Protein AF-A0A4Q4C257-F1 (afdb_monomer_lite)

Structure (mmCIF, N/CA/C/O backbone):
data_AF-A0A4Q4C257-F1
#
_entry.id   AF-A0A4Q4C257-F1
#
loop_
_atom_site.group_PDB
_atom_site.id
_atom_site.type_symbol
_atom_site.label_atom_id
_atom_site.label_alt_id
_atom_site.label_comp_id
_atom_site.label_asym_id
_atom_site.label_entity_id
_atom_site.label_seq_id
_atom_site.pdbx_PDB_ins_code
_atom_site.Cartn_x
_atom_site.Cartn_y
_atom_site.Cartn_z
_atom_site.occupancy
_atom_site.B_iso_or_equiv
_atom_site.auth_seq_id
_atom_site.auth_comp_id
_atom_site.auth_asym_id
_atom_site.auth_atom_id
_atom_site.pdbx_PDB_model_num
ATOM 1 N N . MET A 1 1 ? 2.352 16.697 -51.158 1.00 43.94 1 MET A N 1
ATOM 2 C CA . MET A 1 1 ? 3.055 15.411 -50.962 1.00 43.94 1 MET A CA 1
ATOM 3 C C . MET A 1 1 ? 2.318 14.664 -49.867 1.00 43.94 1 MET A C 1
ATOM 5 O O . MET A 1 1 ? 2.078 15.246 -48.819 1.00 43.94 1 MET A O 1
ATOM 9 N N . SER A 1 2 ? 1.829 13.472 -50.208 1.00 45.50 2 SER A N 1
ATOM 10 C CA . SER A 1 2 ? 0.884 12.655 -49.438 1.00 45.50 2 SER A CA 1
ATOM 11 C C . SER A 1 2 ? 1.437 12.247 -48.073 1.00 45.50 2 SER A C 1
ATOM 13 O O . SER A 1 2 ? 2.641 12.034 -47.935 1.00 45.50 2 SER A O 1
ATOM 15 N N . GLY A 1 3 ? 0.542 12.135 -47.090 1.00 51.62 3 GLY A N 1
ATOM 16 C CA . GLY A 1 3 ? 0.846 11.723 -45.728 1.00 51.62 3 GLY A CA 1
ATOM 17 C C . GLY A 1 3 ? 1.475 10.336 -45.687 1.00 51.62 3 GLY A C 1
ATOM 18 O O . GLY A 1 3 ? 0.839 9.345 -46.040 1.00 51.62 3 GLY A O 1
ATOM 19 N N . SER A 1 4 ? 2.724 10.281 -45.229 1.00 50.00 4 SER A N 1
ATOM 20 C CA . SER A 1 4 ? 3.247 9.053 -44.645 1.00 50.00 4 SER A CA 1
ATOM 21 C C . SER A 1 4 ? 2.616 8.934 -43.266 1.00 50.00 4 SER A C 1
ATOM 23 O O . SER A 1 4 ? 2.981 9.625 -42.318 1.00 50.00 4 SER A O 1
ATOM 25 N N . ASP A 1 5 ? 1.570 8.122 -43.234 1.00 50.69 5 ASP A N 1
ATOM 26 C CA . ASP A 1 5 ? 0.993 7.488 -42.065 1.00 50.69 5 ASP A CA 1
ATOM 27 C C . ASP A 1 5 ? 2.127 6.902 -41.209 1.00 50.69 5 ASP A C 1
ATOM 29 O O . ASP A 1 5 ? 2.576 5.771 -41.406 1.00 50.69 5 ASP A O 1
ATOM 33 N N . GLN A 1 6 ? 2.677 7.716 -40.303 1.00 58.47 6 GLN A N 1
ATOM 34 C CA . GLN A 1 6 ? 3.553 7.240 -39.246 1.00 58.47 6 GLN A CA 1
ATOM 35 C C . GLN A 1 6 ? 2.662 6.523 -38.242 1.00 58.47 6 GLN A C 1
ATOM 37 O O . GLN A 1 6 ? 2.352 7.033 -37.165 1.00 58.47 6 GLN A O 1
ATOM 42 N N . LEU A 1 7 ? 2.266 5.304 -38.602 1.00 57.03 7 LEU A N 1
ATOM 43 C CA . LEU A 1 7 ? 2.032 4.250 -37.637 1.00 57.03 7 LEU A CA 1
ATOM 44 C C . LEU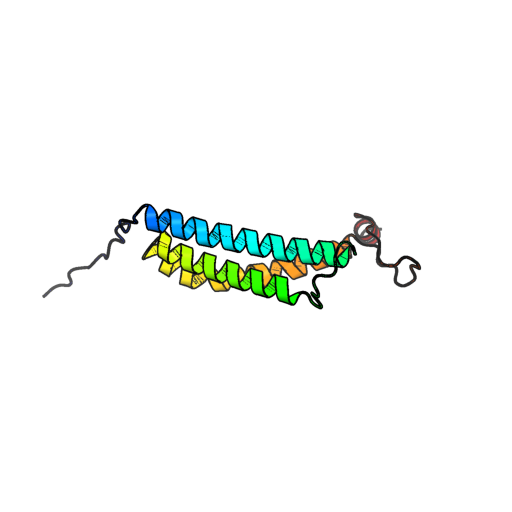 A 1 7 ? 3.307 4.172 -36.792 1.00 57.03 7 LEU A C 1
ATOM 46 O O . LEU A 1 7 ? 4.253 3.459 -37.120 1.00 57.03 7 LEU A O 1
ATOM 50 N N . HIS A 1 8 ? 3.350 4.952 -35.710 1.00 56.00 8 HIS A N 1
ATOM 51 C CA . HIS A 1 8 ? 4.262 4.740 -34.601 1.00 56.00 8 HIS A CA 1
ATOM 52 C C . HIS A 1 8 ? 3.838 3.409 -33.980 1.00 56.00 8 HIS A C 1
ATOM 54 O O . HIS A 1 8 ? 3.120 3.350 -32.976 1.00 56.00 8 HIS A O 1
ATOM 60 N N . VAL A 1 9 ? 4.219 2.319 -34.647 1.00 60.38 9 VAL A N 1
ATOM 61 C CA . VAL A 1 9 ? 4.157 0.977 -34.099 1.00 60.38 9 VAL A CA 1
ATOM 62 C C . VAL A 1 9 ? 4.966 1.078 -32.824 1.00 60.38 9 VAL A C 1
ATOM 64 O O . VAL A 1 9 ? 6.150 1.398 -32.865 1.00 60.38 9 VAL A O 1
ATOM 67 N N . VAL A 1 10 ? 4.294 0.925 -31.684 1.00 58.97 10 VAL A N 1
ATOM 68 C CA . VAL A 1 10 ? 4.948 0.874 -30.380 1.00 58.97 10 VAL A CA 1
ATOM 69 C C . VAL A 1 10 ? 5.807 -0.381 -30.409 1.00 58.97 10 VAL A C 1
ATOM 71 O O . VAL A 1 10 ? 5.350 -1.469 -30.068 1.00 58.97 10 VAL A O 1
ATOM 74 N N . THR A 1 11 ? 7.027 -0.254 -30.920 1.00 57.78 11 THR A N 1
ATOM 75 C CA . THR A 1 11 ? 8.060 -1.262 -30.769 1.00 57.78 11 THR A CA 1
ATOM 76 C C . THR A 1 11 ? 8.222 -1.485 -29.278 1.00 57.78 11 THR A C 1
ATOM 78 O O . THR A 1 11 ? 8.265 -0.528 -28.504 1.00 57.78 11 THR A O 1
ATOM 81 N N . ASN A 1 12 ? 8.244 -2.750 -28.862 1.00 60.41 12 ASN A N 1
ATOM 82 C CA . ASN A 1 12 ? 8.616 -3.073 -27.495 1.00 60.41 12 ASN A CA 1
ATOM 83 C C . ASN A 1 12 ? 10.002 -2.480 -27.260 1.00 60.41 12 ASN A C 1
ATOM 85 O O . ASN A 1 12 ? 10.952 -2.890 -27.925 1.00 60.41 12 ASN A O 1
ATOM 89 N N . ASP A 1 13 ? 10.093 -1.501 -26.360 1.00 67.12 13 ASP A N 1
ATOM 90 C CA . ASP A 1 13 ? 11.378 -0.945 -25.960 1.00 67.12 13 ASP A CA 1
ATOM 91 C C . ASP A 1 13 ? 12.305 -2.101 -25.555 1.00 67.12 13 ASP A C 1
ATOM 93 O O . ASP A 1 13 ? 11.895 -3.035 -24.853 1.00 67.12 13 ASP A O 1
ATOM 97 N N . GLU A 1 14 ? 13.565 -2.054 -25.980 1.00 75.56 14 GLU A N 1
ATOM 98 C CA . GLU A 1 14 ? 14.575 -2.983 -25.482 1.00 75.56 14 GLU A CA 1
ATOM 99 C C . GLU A 1 14 ? 14.922 -2.602 -24.039 1.00 75.56 14 GLU A C 1
ATOM 101 O O . GLU A 1 14 ? 15.741 -1.728 -23.747 1.00 75.56 14 GLU A O 1
ATOM 106 N N . ILE A 1 15 ? 14.223 -3.229 -23.096 1.00 83.25 15 ILE A N 1
ATOM 107 C CA . ILE A 1 15 ? 14.392 -2.966 -21.669 1.00 83.25 15 ILE A CA 1
ATOM 108 C C . ILE A 1 15 ? 15.467 -3.892 -21.121 1.00 83.25 15 ILE A C 1
ATOM 110 O O . ILE A 1 15 ? 15.246 -5.098 -21.007 1.00 83.25 15 ILE A O 1
ATOM 114 N N . SER A 1 16 ? 16.595 -3.305 -20.719 1.00 88.94 16 SER A N 1
ATOM 115 C CA . SER A 1 16 ? 17.697 -4.042 -20.103 1.00 88.94 16 SER A CA 1
ATOM 116 C C . SER A 1 16 ? 17.283 -4.745 -18.807 1.00 88.94 16 SER A C 1
ATOM 118 O O . SER A 1 16 ? 16.452 -4.252 -18.033 1.00 88.94 16 SER A O 1
ATOM 120 N N . ASP A 1 17 ? 17.923 -5.878 -18.520 1.00 90.06 17 ASP A N 1
ATOM 121 C CA . ASP A 1 17 ? 17.650 -6.661 -17.310 1.00 90.06 17 ASP A CA 1
ATOM 122 C C . ASP A 1 17 ? 17.892 -5.863 -16.023 1.00 90.06 17 ASP A C 1
ATOM 124 O O . ASP A 1 17 ? 17.137 -5.990 -15.058 1.00 90.06 17 ASP A O 1
ATOM 128 N N . GLY A 1 18 ? 18.870 -4.949 -16.032 1.00 91.56 18 GLY A N 1
ATOM 129 C CA . GLY A 1 18 ? 19.123 -4.033 -14.919 1.00 91.56 18 GLY A CA 1
ATOM 130 C C . GLY A 1 18 ? 17.928 -3.124 -14.606 1.00 91.56 18 GLY A C 1
ATOM 131 O O . GLY A 1 18 ? 17.572 -2.956 -13.440 1.00 91.56 18 GLY A O 1
ATOM 132 N N . ARG A 1 19 ? 17.239 -2.594 -15.629 1.00 91.25 19 ARG A N 1
ATOM 133 C CA . ARG A 1 19 ? 16.020 -1.785 -15.431 1.00 91.25 19 ARG A CA 1
ATOM 134 C C . ARG A 1 19 ? 14.878 -2.626 -14.868 1.00 91.25 19 ARG A C 1
ATOM 136 O O . ARG A 1 19 ? 14.171 -2.175 -13.967 1.00 91.25 19 ARG A O 1
ATOM 143 N N . ARG A 1 20 ? 14.720 -3.864 -15.347 1.00 91.00 20 ARG A N 1
ATOM 144 C CA . ARG A 1 20 ? 13.705 -4.804 -14.837 1.00 91.00 20 ARG A CA 1
ATOM 145 C C . ARG A 1 20 ? 13.937 -5.147 -13.368 1.00 91.00 20 ARG A C 1
ATOM 147 O O . ARG A 1 20 ? 12.993 -5.107 -12.577 1.00 91.00 20 ARG A O 1
ATOM 154 N N . LEU A 1 21 ? 15.184 -5.443 -13.002 1.00 93.94 21 LEU A N 1
ATOM 155 C CA . LEU A 1 21 ? 15.573 -5.724 -11.623 1.00 93.94 21 LEU A CA 1
ATOM 156 C C . LEU A 1 21 ? 15.331 -4.510 -10.723 1.00 93.94 21 LEU A C 1
ATOM 158 O O . LEU A 1 21 ? 14.693 -4.649 -9.683 1.00 93.94 21 LEU A O 1
ATOM 162 N N . MET A 1 22 ? 15.765 -3.322 -11.149 1.00 94.94 22 MET A N 1
ATOM 163 C CA . MET A 1 22 ? 15.565 -2.076 -10.406 1.00 94.94 22 MET A CA 1
ATOM 164 C C . MET A 1 22 ? 14.080 -1.790 -10.162 1.00 94.94 22 MET A C 1
ATOM 166 O O . MET A 1 22 ? 13.688 -1.497 -9.036 1.00 94.94 22 MET A O 1
ATOM 170 N N . GLY A 1 23 ? 13.230 -1.924 -11.185 1.00 94.81 23 GLY A N 1
ATOM 171 C CA . GLY A 1 23 ? 11.789 -1.722 -11.028 1.00 94.81 23 GLY A CA 1
ATOM 172 C C . GLY A 1 23 ? 11.151 -2.720 -10.060 1.00 94.81 23 GLY A C 1
ATOM 173 O O . GLY A 1 23 ? 10.350 -2.327 -9.215 1.00 94.81 23 GLY A O 1
ATOM 174 N N . ARG A 1 24 ? 11.546 -3.999 -10.116 1.00 95.19 24 ARG A N 1
ATOM 175 C CA . ARG A 1 24 ? 11.098 -5.008 -9.141 1.00 95.19 24 ARG A CA 1
ATOM 176 C C . ARG A 1 24 ? 11.564 -4.678 -7.726 1.00 95.19 24 ARG A C 1
ATOM 178 O O . ARG A 1 24 ? 10.753 -4.747 -6.807 1.00 95.19 24 ARG A O 1
ATOM 185 N N . ALA A 1 25 ? 12.826 -4.294 -7.556 1.00 97.19 25 ALA A N 1
ATOM 186 C CA . ALA A 1 25 ? 13.381 -3.915 -6.262 1.00 97.19 25 ALA A CA 1
ATOM 187 C C . ALA A 1 25 ? 12.661 -2.693 -5.668 1.00 97.19 25 ALA A C 1
ATOM 189 O O . ALA A 1 25 ? 12.330 -2.704 -4.488 1.00 97.19 25 ALA A O 1
ATOM 190 N N . LEU A 1 26 ? 12.338 -1.683 -6.485 1.00 97.12 26 LEU A N 1
ATOM 191 C CA . LEU A 1 26 ? 11.572 -0.510 -6.052 1.00 97.12 26 LEU A CA 1
ATOM 192 C C . LEU A 1 26 ? 10.181 -0.888 -5.539 1.00 97.12 26 LEU A C 1
ATOM 194 O O . LEU A 1 26 ? 9.793 -0.457 -4.454 1.00 97.12 26 LEU A O 1
ATOM 198 N N . VAL A 1 27 ? 9.435 -1.705 -6.289 1.00 97.62 27 VAL A N 1
ATOM 199 C CA . VAL A 1 27 ? 8.075 -2.114 -5.900 1.00 97.62 27 VAL A CA 1
ATOM 200 C C . VAL A 1 27 ? 8.102 -2.977 -4.647 1.00 97.62 27 VAL A C 1
ATOM 202 O O . VAL A 1 27 ? 7.405 -2.677 -3.683 1.00 97.62 27 VAL A O 1
ATOM 205 N N . TRP A 1 28 ? 8.910 -4.037 -4.640 1.00 98.12 28 TRP A N 1
ATOM 206 C CA . TRP A 1 28 ? 8.931 -4.984 -3.527 1.00 98.12 28 TRP A CA 1
ATOM 207 C C . TRP A 1 28 ? 9.607 -4.416 -2.281 1.00 98.12 28 TRP A C 1
ATOM 209 O O . TRP A 1 28 ? 9.146 -4.678 -1.174 1.00 98.12 28 TRP A O 1
ATOM 219 N N . GLY A 1 29 ? 10.641 -3.589 -2.441 1.00 98.25 29 GLY A N 1
ATOM 220 C CA . GLY A 1 29 ? 11.303 -2.906 -1.332 1.00 98.25 29 GLY A CA 1
ATOM 221 C C . GLY A 1 29 ? 10.375 -1.909 -0.642 1.00 98.25 29 GLY A C 1
ATOM 222 O O . GLY A 1 29 ? 10.229 -1.947 0.578 1.00 98.25 29 GLY A O 1
ATOM 223 N N . SER A 1 30 ? 9.679 -1.065 -1.413 1.00 98.38 30 SER A N 1
ATOM 224 C CA . SER A 1 30 ? 8.703 -0.127 -0.841 1.00 98.38 30 SER A CA 1
ATOM 225 C C . SER A 1 30 ? 7.465 -0.834 -0.272 1.00 98.38 30 SER A C 1
ATOM 227 O O . SER A 1 30 ? 6.956 -0.411 0.764 1.00 98.38 30 SER A O 1
ATOM 229 N N . ALA A 1 31 ? 7.023 -1.947 -0.870 1.00 98.06 31 ALA A N 1
ATOM 230 C CA . ALA A 1 31 ? 5.941 -2.772 -0.325 1.00 98.06 31 ALA A CA 1
ATOM 231 C C . ALA A 1 31 ? 6.338 -3.407 1.014 1.00 98.06 31 ALA A C 1
ATOM 233 O O . ALA A 1 31 ? 5.560 -3.381 1.965 1.00 98.06 31 ALA A O 1
ATOM 234 N N . GLY A 1 32 ? 7.562 -3.935 1.102 1.00 98.44 32 GLY A N 1
ATOM 235 C CA . GLY A 1 32 ? 8.124 -4.473 2.336 1.00 98.44 32 GLY A CA 1
ATOM 236 C C . GLY A 1 32 ? 8.206 -3.411 3.429 1.00 98.44 32 GLY A C 1
ATOM 237 O O . GLY A 1 32 ? 7.759 -3.650 4.546 1.00 98.44 32 GLY A O 1
ATOM 238 N N . LEU A 1 33 ? 8.682 -2.206 3.099 1.00 98.44 33 LEU A N 1
ATOM 239 C CA . LEU A 1 33 ? 8.699 -1.080 4.035 1.00 98.44 33 LEU A CA 1
ATOM 240 C C . LEU A 1 3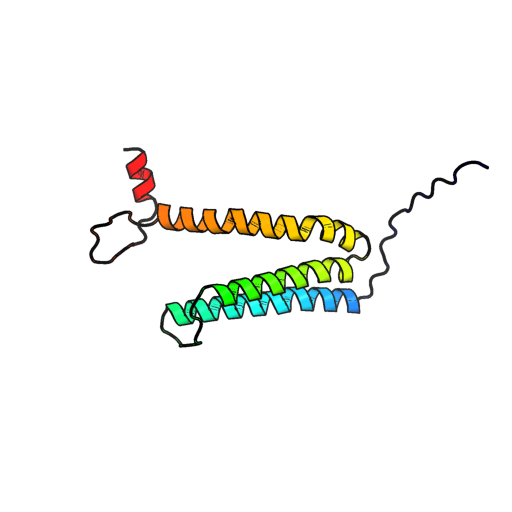3 ? 7.289 -0.714 4.519 1.00 98.44 33 LEU A C 1
ATOM 242 O O . LEU A 1 33 ? 7.078 -0.546 5.717 1.00 98.44 33 LEU A O 1
ATOM 246 N N . MET A 1 34 ? 6.314 -0.625 3.611 1.00 98.38 34 MET A N 1
ATOM 247 C CA . MET A 1 34 ? 4.918 -0.366 3.967 1.00 98.38 34 MET A CA 1
ATOM 248 C C . MET A 1 34 ? 4.357 -1.438 4.907 1.00 98.38 34 MET A C 1
ATOM 250 O O . MET A 1 34 ? 3.730 -1.096 5.909 1.00 98.38 34 MET A O 1
ATOM 254 N N . ALA A 1 35 ? 4.625 -2.716 4.633 1.00 98.12 35 ALA A N 1
ATOM 255 C CA . ALA A 1 35 ? 4.217 -3.815 5.500 1.00 98.12 35 ALA A CA 1
ATOM 256 C C . ALA A 1 35 ? 4.876 -3.725 6.884 1.00 98.12 35 ALA A C 1
ATOM 258 O O . ALA A 1 35 ? 4.194 -3.882 7.891 1.00 98.12 35 ALA A O 1
ATOM 259 N N . LEU A 1 36 ? 6.172 -3.408 6.956 1.00 97.88 36 LEU A N 1
ATOM 260 C CA . LEU A 1 36 ? 6.880 -3.223 8.225 1.00 97.88 36 LEU A CA 1
ATOM 261 C C . LEU A 1 36 ? 6.296 -2.070 9.047 1.00 97.88 36 LEU A C 1
ATOM 263 O O . LEU A 1 36 ? 6.095 -2.227 10.249 1.00 97.88 36 LEU A O 1
ATOM 267 N N . VAL A 1 37 ? 5.974 -0.936 8.414 1.00 97.75 37 VAL A N 1
ATOM 268 C CA . VAL A 1 37 ? 5.323 0.195 9.094 1.00 97.75 37 VAL A CA 1
ATOM 269 C C . VAL A 1 37 ? 3.950 -0.216 9.625 1.00 97.75 37 VAL A C 1
ATOM 271 O O . VAL A 1 37 ? 3.655 0.038 10.792 1.00 97.75 37 VAL A O 1
ATOM 274 N N . ALA A 1 38 ? 3.135 -0.899 8.817 1.00 96.00 38 ALA A N 1
ATOM 275 C CA . ALA A 1 38 ? 1.821 -1.374 9.242 1.00 96.00 38 ALA A CA 1
ATOM 276 C C . ALA A 1 38 ? 1.920 -2.367 10.414 1.00 96.00 38 ALA A C 1
ATOM 278 O O . ALA A 1 38 ? 1.218 -2.213 11.413 1.00 96.00 38 ALA A O 1
ATOM 279 N N . LEU A 1 39 ? 2.832 -3.340 10.338 1.00 96.38 39 LEU A N 1
ATOM 280 C CA . LEU A 1 39 ? 3.078 -4.307 11.411 1.00 96.38 39 LEU A CA 1
ATOM 281 C C . LEU A 1 39 ? 3.568 -3.628 12.692 1.00 96.38 39 LEU A C 1
ATOM 283 O O . LEU A 1 39 ? 3.109 -3.975 13.776 1.00 96.38 39 LEU A O 1
ATOM 287 N N . ALA A 1 40 ? 4.443 -2.628 12.584 1.00 96.38 40 ALA A N 1
ATOM 288 C CA . ALA A 1 40 ? 4.894 -1.854 13.734 1.00 96.38 40 ALA A CA 1
ATOM 289 C C . ALA A 1 40 ? 3.745 -1.051 14.371 1.00 96.38 40 ALA A C 1
ATOM 291 O O . ALA A 1 40 ? 3.647 -0.990 15.597 1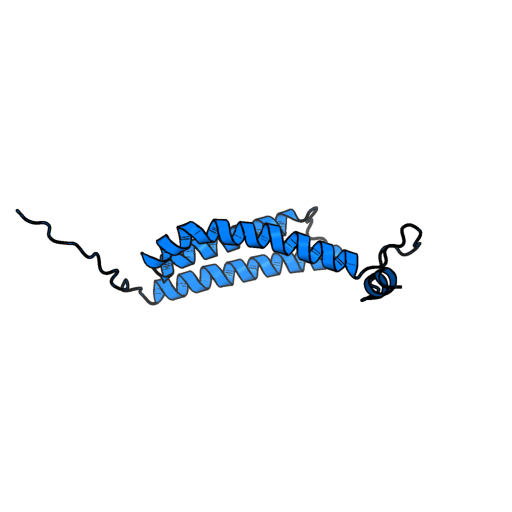.00 96.38 40 ALA A O 1
ATOM 292 N N . GLN A 1 41 ? 2.828 -0.489 13.571 1.00 95.50 41 GLN A N 1
ATOM 293 C CA . GLN A 1 41 ? 1.623 0.159 14.104 1.00 95.50 41 GLN A CA 1
ATOM 294 C C . GLN A 1 41 ? 0.696 -0.835 14.811 1.00 95.50 41 GLN A C 1
ATOM 296 O O . GLN A 1 41 ? 0.177 -0.518 15.879 1.00 95.50 41 GLN A O 1
ATOM 301 N N . VAL A 1 42 ? 0.517 -2.040 14.264 1.00 94.31 42 VAL A N 1
ATOM 302 C CA . VAL A 1 42 ? -0.263 -3.107 14.910 1.00 94.31 42 VAL A CA 1
ATOM 303 C C . VAL A 1 42 ? 0.381 -3.531 16.231 1.00 94.31 42 VAL A C 1
ATOM 305 O O . VAL A 1 42 ? -0.300 -3.565 17.252 1.00 94.31 42 VAL A O 1
ATOM 308 N N . ALA A 1 43 ? 1.692 -3.775 16.239 1.00 95.75 43 ALA A N 1
ATOM 309 C CA . ALA A 1 43 ? 2.437 -4.132 17.442 1.00 95.75 43 ALA A CA 1
ATOM 310 C C . ALA A 1 43 ? 2.327 -3.049 18.530 1.00 95.75 43 ALA A C 1
ATOM 312 O O . ALA A 1 43 ? 2.174 -3.375 19.707 1.00 95.75 43 ALA A O 1
ATOM 313 N N . GLN A 1 44 ? 2.336 -1.766 18.150 1.00 94.62 44 GLN A N 1
ATOM 314 C CA . GLN A 1 44 ? 2.105 -0.674 19.096 1.00 94.62 44 GLN A CA 1
ATOM 315 C C . GLN A 1 44 ? 0.680 -0.686 19.660 1.00 94.62 44 GLN A C 1
ATOM 317 O O . GLN A 1 44 ? 0.510 -0.521 20.864 1.00 94.62 44 GLN A O 1
ATOM 322 N N . GLN A 1 45 ? -0.336 -0.917 18.822 1.00 91.88 45 GLN A N 1
ATOM 323 C CA . GLN A 1 45 ? -1.733 -1.001 19.272 1.00 91.88 45 GLN A CA 1
ATOM 324 C C . GLN A 1 45 ? -1.993 -2.210 20.179 1.00 91.88 45 GLN A C 1
ATOM 326 O O . GLN A 1 45 ? -2.841 -2.139 21.062 1.00 91.88 45 GLN A O 1
ATOM 331 N N . MET A 1 46 ? -1.244 -3.300 19.997 1.00 93.25 46 MET A N 1
ATOM 332 C CA . MET A 1 46 ? -1.266 -4.472 20.881 1.00 93.25 46 MET A CA 1
ATOM 333 C C . MET A 1 46 ? -0.453 -4.279 22.172 1.00 93.25 46 MET A C 1
ATOM 335 O O . MET A 1 46 ? -0.434 -5.170 23.018 1.00 93.25 46 MET A O 1
ATOM 339 N N . GLY A 1 47 ? 0.239 -3.147 22.332 1.00 92.81 47 GLY A N 1
ATOM 340 C CA . GLY A 1 47 ? 1.055 -2.855 23.511 1.00 92.81 47 GLY A CA 1
ATOM 341 C C . GLY A 1 47 ? 2.398 -3.589 23.562 1.00 92.81 47 GLY A C 1
ATOM 342 O O . GLY A 1 47 ? 3.010 -3.641 24.623 1.00 92.81 47 GLY A O 1
ATOM 343 N N . TRP A 1 48 ? 2.879 -4.154 22.448 1.00 93.88 48 TRP A N 1
ATOM 344 C CA . TRP A 1 48 ? 4.149 -4.893 22.419 1.00 93.88 48 TRP A CA 1
ATOM 345 C C . TRP A 1 48 ? 5.375 -3.978 22.475 1.00 93.88 48 TRP A C 1
ATOM 347 O O . TRP A 1 48 ? 6.372 -4.334 23.094 1.00 93.88 48 TRP A O 1
ATOM 357 N N . GLN A 1 49 ? 5.321 -2.818 21.810 1.00 90.62 49 GLN A N 1
ATOM 358 C CA . GLN A 1 49 ? 6.424 -1.853 21.760 1.00 90.62 49 GLN A CA 1
ATOM 359 C C . GLN A 1 49 ? 5.920 -0.442 21.428 1.00 90.62 49 GLN A C 1
ATOM 361 O O . GLN A 1 49 ? 5.064 -0.267 20.561 1.00 90.62 49 GLN A O 1
ATOM 366 N N . GLY A 1 50 ? 6.482 0.583 22.076 1.00 88.38 50 GLY A N 1
ATOM 367 C CA . GLY A 1 50 ? 6.153 1.990 21.825 1.00 88.38 50 GLY A CA 1
ATOM 368 C C . GLY A 1 50 ? 7.032 2.629 20.747 1.00 88.38 50 GLY A C 1
ATOM 369 O O . GLY A 1 50 ? 8.091 3.161 21.062 1.00 88.38 50 GLY A O 1
ATOM 370 N N . PHE A 1 51 ? 6.591 2.628 19.486 1.00 90.69 51 PHE A N 1
ATOM 371 C CA . PHE A 1 51 ? 7.311 3.267 18.367 1.00 90.69 51 PHE A CA 1
ATOM 372 C C . PHE A 1 51 ? 7.023 4.773 18.219 1.00 90.69 51 PHE A C 1
ATOM 374 O O . PHE A 1 51 ? 7.612 5.441 17.372 1.00 90.69 51 PHE A O 1
ATOM 381 N N . GLY A 1 52 ? 6.110 5.325 19.025 1.00 90.38 52 GLY A N 1
ATOM 382 C CA . GLY A 1 52 ? 5.726 6.739 18.982 1.00 90.38 52 GLY A CA 1
ATOM 383 C C . GLY A 1 52 ? 4.737 7.092 17.866 1.00 90.38 52 GLY A C 1
ATOM 384 O O . GLY A 1 52 ? 4.488 8.274 17.619 1.00 90.38 52 GLY A O 1
ATOM 385 N N . PHE A 1 53 ? 4.138 6.103 17.195 1.00 93.25 53 PHE A N 1
ATOM 386 C CA . PHE A 1 53 ? 3.138 6.341 16.156 1.00 93.25 53 PHE A CA 1
ATOM 387 C C . PHE A 1 53 ? 1.811 6.799 16.763 1.00 93.25 53 PHE A C 1
ATOM 389 O O . PHE A 1 53 ? 1.036 5.992 17.258 1.00 93.25 53 PHE A O 1
ATOM 396 N N . GLN A 1 54 ? 1.534 8.099 16.711 1.00 90.19 54 GLN A N 1
ATOM 397 C CA . GLN A 1 54 ? 0.337 8.677 17.340 1.00 90.19 54 GLN A CA 1
ATOM 398 C C . GLN A 1 54 ? -0.943 8.521 16.507 1.00 90.19 54 GLN A C 1
ATOM 400 O O . GLN A 1 54 ? -2.047 8.702 17.006 1.00 90.19 54 GLN A O 1
ATOM 405 N N . THR A 1 55 ? -0.813 8.260 15.205 1.00 93.69 55 THR A N 1
ATOM 406 C CA . THR A 1 55 ? -1.943 8.254 14.262 1.00 93.69 55 THR A CA 1
ATOM 407 C C . THR A 1 55 ? -1.704 7.235 13.152 1.00 93.69 55 THR A C 1
ATOM 409 O O . THR A 1 55 ? -0.618 6.678 13.040 1.00 93.69 55 THR A O 1
ATOM 412 N N . TRP A 1 56 ? -2.682 7.043 12.270 1.00 91.75 56 TRP A N 1
ATOM 413 C CA . TRP A 1 56 ? -2.594 6.212 11.061 1.00 91.75 56 TRP A CA 1
ATOM 414 C C . TRP A 1 56 ? -1.686 6.790 9.949 1.00 91.75 56 TRP A C 1
ATOM 416 O O . TRP A 1 56 ? -1.395 6.110 8.964 1.00 91.75 56 TRP A O 1
ATOM 426 N N . ARG A 1 57 ? -1.216 8.041 10.093 1.00 95.75 57 ARG A N 1
ATOM 427 C CA . ARG A 1 57 ? -0.417 8.761 9.080 1.00 95.75 57 ARG A CA 1
ATOM 428 C C . ARG A 1 57 ? 0.859 8.031 8.627 1.00 95.75 57 ARG A C 1
ATOM 430 O O . ARG A 1 57 ? 1.138 8.099 7.434 1.00 95.75 57 ARG A O 1
ATOM 437 N N . PRO A 1 58 ? 1.627 7.3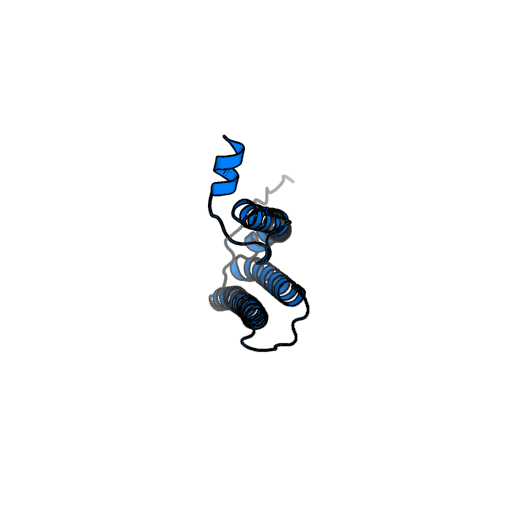27 9.486 1.00 96.38 58 PRO A N 1
ATOM 438 C CA . PRO A 1 58 ? 2.812 6.589 9.047 1.00 96.38 58 PRO A CA 1
ATOM 439 C C . PRO A 1 58 ? 2.493 5.542 7.974 1.00 96.38 58 PRO A C 1
ATOM 441 O O . PRO A 1 58 ? 3.148 5.527 6.933 1.00 96.38 58 PRO A O 1
ATOM 444 N N . THR A 1 59 ? 1.448 4.729 8.174 1.00 95.81 59 THR A N 1
ATOM 445 C CA . THR A 1 59 ? 1.007 3.756 7.160 1.00 95.81 59 THR A CA 1
ATOM 446 C C . THR A 1 59 ? 0.539 4.452 5.882 1.00 95.81 59 THR A C 1
ATOM 448 O O . THR A 1 59 ? 0.890 4.003 4.793 1.00 95.81 59 THR A O 1
ATOM 451 N N . LEU A 1 60 ? -0.175 5.584 5.982 1.00 95.38 60 LEU A N 1
ATOM 452 C CA . LEU A 1 60 ? -0.549 6.374 4.800 1.00 95.38 60 LEU A CA 1
ATOM 453 C C . LEU A 1 60 ? 0.681 6.843 4.014 1.00 95.38 60 LEU A C 1
ATOM 455 O O . LEU A 1 60 ? 0.716 6.713 2.795 1.00 95.38 60 LEU A O 1
ATOM 459 N N . TYR A 1 61 ? 1.689 7.397 4.686 1.00 97.50 61 TYR A N 1
ATOM 460 C CA . TYR A 1 61 ? 2.893 7.884 4.013 1.00 97.50 61 TYR A CA 1
ATOM 461 C C . TYR A 1 61 ? 3.668 6.747 3.349 1.00 97.50 61 TYR A C 1
ATOM 463 O O . TYR A 1 61 ? 4.128 6.903 2.219 1.00 97.50 61 TYR A O 1
ATOM 471 N N . ALA A 1 62 ? 3.757 5.589 4.007 1.00 97.81 62 ALA A N 1
ATOM 472 C CA . ALA A 1 62 ? 4.375 4.407 3.422 1.00 97.81 62 ALA A CA 1
ATOM 473 C C . ALA A 1 62 ? 3.590 3.890 2.200 1.00 97.81 62 ALA A C 1
ATOM 475 O O . ALA A 1 62 ? 4.197 3.523 1.195 1.00 97.81 62 ALA A O 1
ATOM 476 N N . TYR A 1 63 ? 2.255 3.947 2.241 1.00 97.31 63 TYR A N 1
ATOM 477 C CA . TYR A 1 63 ? 1.403 3.654 1.088 1.00 97.31 63 TYR A CA 1
ATOM 478 C C . TYR A 1 63 ? 1.633 4.627 -0.073 1.00 97.31 63 TYR A C 1
ATOM 480 O O . TYR A 1 63 ? 1.835 4.187 -1.203 1.00 97.31 63 TYR A O 1
ATOM 488 N N . CYS A 1 64 ? 1.673 5.937 0.184 1.00 97.81 64 CYS A N 1
ATOM 489 C CA . CYS A 1 64 ? 1.957 6.940 -0.847 1.00 97.81 64 CYS A CA 1
ATOM 490 C C . CYS A 1 64 ? 3.343 6.741 -1.479 1.00 97.81 64 CYS A C 1
ATOM 492 O O . CYS A 1 64 ? 3.498 6.883 -2.696 1.00 97.81 64 CYS A O 1
ATOM 494 N N . LEU A 1 65 ? 4.346 6.382 -0.671 1.00 98.44 65 LEU A N 1
ATOM 495 C CA . LEU A 1 65 ? 5.680 6.040 -1.156 1.00 98.44 65 LEU A CA 1
ATOM 496 C C . LEU A 1 65 ? 5.630 4.814 -2.075 1.00 98.44 65 LEU A C 1
ATOM 498 O O . LEU A 1 65 ? 6.119 4.881 -3.200 1.00 98.44 65 LEU A O 1
ATOM 502 N N . TRP A 1 66 ? 4.998 3.725 -1.632 1.00 98.50 66 TRP A N 1
ATOM 503 C CA . TRP A 1 66 ? 4.839 2.518 -2.442 1.00 98.50 66 TRP A CA 1
ATOM 504 C C . TRP A 1 66 ? 4.087 2.789 -3.750 1.00 98.50 66 TRP A C 1
ATOM 506 O O . TRP A 1 66 ? 4.550 2.377 -4.811 1.00 98.50 66 TRP A O 1
ATOM 516 N N . ALA A 1 67 ? 2.983 3.537 -3.708 1.00 97.94 67 ALA A N 1
ATOM 517 C CA . ALA A 1 67 ? 2.221 3.927 -4.893 1.00 97.94 67 ALA A CA 1
ATOM 518 C C . ALA A 1 67 ? 3.086 4.723 -5.886 1.00 97.94 67 ALA A C 1
ATOM 520 O O . ALA A 1 67 ? 3.060 4.466 -7.090 1.00 97.94 67 ALA A O 1
ATOM 521 N N . THR A 1 68 ? 3.914 5.640 -5.381 1.00 97.88 68 THR A N 1
ATOM 522 C CA . THR A 1 68 ? 4.867 6.406 -6.197 1.00 97.88 68 THR A CA 1
ATOM 523 C C . THR A 1 68 ? 5.927 5.492 -6.817 1.00 97.88 68 THR A C 1
ATOM 525 O O . THR A 1 68 ? 6.176 5.563 -8.021 1.00 97.88 68 THR A O 1
ATOM 528 N N . CYS A 1 69 ? 6.511 4.580 -6.034 1.00 98.00 69 CYS A N 1
ATOM 529 C CA . CYS A 1 69 ? 7.467 3.587 -6.524 1.00 98.00 69 CYS A CA 1
ATOM 530 C C . CYS A 1 69 ? 6.846 2.656 -7.573 1.00 98.00 69 CYS A C 1
ATOM 532 O O . CYS A 1 69 ? 7.496 2.351 -8.572 1.00 98.00 69 CYS A O 1
ATOM 534 N N . LEU A 1 70 ? 5.591 2.239 -7.388 1.00 97.75 70 LEU A N 1
ATOM 535 C CA . LEU A 1 70 ? 4.845 1.419 -8.337 1.00 97.75 70 LEU A CA 1
ATOM 536 C C . LEU A 1 70 ? 4.656 2.147 -9.667 1.00 97.75 70 LEU A C 1
ATOM 538 O O . LEU A 1 70 ? 4.945 1.579 -10.719 1.00 97.75 70 LEU A O 1
ATOM 542 N N . CYS A 1 71 ? 4.234 3.409 -9.615 1.00 96.94 71 CYS A N 1
ATOM 543 C CA . CYS A 1 71 ? 4.111 4.289 -10.771 1.00 96.94 71 CYS A CA 1
ATOM 544 C C . CYS A 1 71 ? 5.444 4.452 -11.514 1.00 96.94 71 CYS A C 1
ATOM 546 O O . CYS A 1 71 ? 5.504 4.252 -12.730 1.00 96.94 71 CYS A O 1
ATOM 548 N N . TRP A 1 72 ? 6.535 4.729 -10.794 1.00 96.56 72 TRP A N 1
ATOM 549 C CA . TRP A 1 72 ? 7.868 4.830 -11.393 1.00 96.56 72 TRP A CA 1
ATOM 550 C C . TRP A 1 72 ? 8.330 3.518 -12.024 1.00 96.56 72 TRP A C 1
ATOM 552 O O . TRP A 1 72 ? 8.857 3.513 -13.139 1.00 96.56 72 TRP A O 1
ATOM 562 N N . ALA A 1 73 ? 8.101 2.396 -11.345 1.00 96.06 73 ALA A N 1
ATOM 563 C CA . ALA A 1 73 ? 8.479 1.083 -11.838 1.00 96.06 73 ALA A CA 1
ATOM 564 C C . ALA A 1 73 ? 7.767 0.734 -13.150 1.00 96.06 73 ALA A C 1
ATOM 566 O O . ALA A 1 73 ? 8.387 0.098 -14.002 1.00 96.06 73 ALA A O 1
ATOM 567 N N . GLN A 1 74 ? 6.523 1.183 -13.372 1.00 95.31 74 GLN A N 1
ATOM 568 C CA . GLN A 1 74 ? 5.860 0.996 -14.670 1.00 95.31 74 GLN A CA 1
ATOM 569 C C . GLN A 1 74 ? 6.657 1.642 -15.804 1.00 95.31 74 GLN A C 1
ATOM 571 O O . GLN A 1 74 ? 6.900 0.998 -16.820 1.00 95.31 74 GLN A O 1
ATOM 576 N N . VAL A 1 75 ? 7.116 2.882 -15.625 1.00 94.00 75 VAL A N 1
ATOM 577 C CA . VAL A 1 75 ? 7.894 3.596 -16.651 1.00 94.00 75 VAL A CA 1
ATOM 578 C C . VAL A 1 75 ? 9.258 2.940 -16.864 1.00 94.00 75 VAL A C 1
ATOM 580 O O . VAL A 1 75 ? 9.667 2.719 -17.998 1.00 94.00 75 VAL A O 1
ATOM 583 N N . ILE A 1 76 ? 9.941 2.560 -15.783 1.00 92.62 76 ILE A N 1
ATOM 584 C CA . ILE A 1 76 ? 11.266 1.924 -15.847 1.00 92.62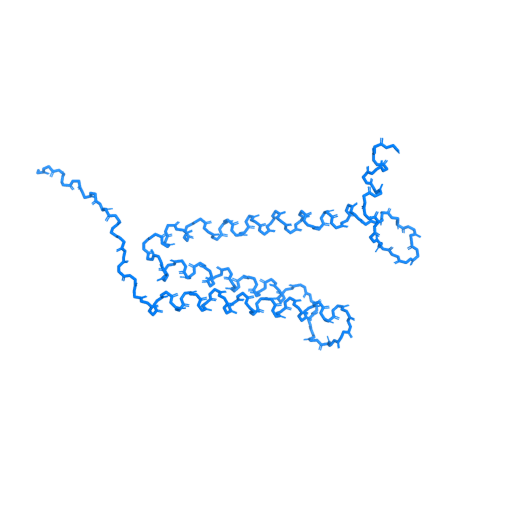 76 ILE A CA 1
ATOM 585 C C . ILE A 1 76 ? 11.210 0.559 -16.551 1.00 92.62 76 ILE A C 1
ATOM 587 O O . ILE A 1 76 ? 12.109 0.221 -17.320 1.00 92.62 76 ILE A O 1
ATOM 591 N N . THR A 1 77 ? 10.177 -0.239 -16.266 1.00 92.94 77 THR A N 1
ATOM 592 C CA . THR A 1 77 ? 10.092 -1.646 -16.697 1.00 92.94 77 THR A CA 1
ATOM 593 C C . THR A 1 77 ? 9.256 -1.876 -17.944 1.00 92.94 77 THR A C 1
ATOM 595 O O . THR A 1 77 ? 9.285 -2.990 -18.461 1.00 92.94 77 THR A O 1
ATOM 598 N N . ARG A 1 78 ? 8.518 -0.864 -18.420 1.00 88.19 78 ARG A N 1
ATOM 599 C CA . ARG A 1 78 ? 7.644 -0.964 -19.602 1.00 88.19 78 ARG A CA 1
ATOM 600 C C . ARG A 1 78 ? 7.777 0.206 -20.583 1.00 88.19 78 ARG A C 1
ATOM 602 O O . ARG A 1 78 ? 7.022 0.249 -21.550 1.00 88.19 78 ARG A O 1
ATOM 609 N N . GLY A 1 79 ? 8.671 1.166 -20.327 1.00 88.44 79 GLY A N 1
ATOM 610 C CA . GLY A 1 79 ? 8.958 2.272 -21.243 1.00 88.44 79 GLY A CA 1
ATOM 611 C C . GLY A 1 79 ? 7.707 3.058 -21.647 1.00 88.44 79 GLY A C 1
ATOM 612 O O . GLY A 1 79 ? 6.967 3.543 -20.783 1.00 88.44 79 GLY A O 1
ATOM 613 N N . GLU A 1 80 ? 7.439 3.156 -22.950 1.00 88.56 80 GLU A N 1
ATOM 614 C CA . GLU A 1 80 ? 6.291 3.900 -23.496 1.00 88.56 80 GLU A CA 1
ATOM 615 C C . GLU A 1 80 ? 4.929 3.346 -23.029 1.00 88.56 80 GLU A C 1
ATOM 617 O O . GLU A 1 80 ? 4.013 4.099 -22.683 1.00 88.56 80 GLU A O 1
ATOM 622 N N . GLN A 1 81 ? 4.798 2.019 -22.914 1.00 86.88 81 GLN A N 1
ATOM 623 C CA . GLN A 1 81 ? 3.599 1.385 -22.350 1.00 86.88 81 GLN A CA 1
ATOM 624 C C . GLN A 1 81 ? 3.434 1.720 -20.857 1.00 86.88 81 GLN A C 1
ATOM 626 O O . GLN A 1 81 ? 2.316 1.875 -20.351 1.00 86.88 81 GLN A O 1
ATOM 631 N N . GLY A 1 82 ? 4.554 1.883 -20.152 1.00 90.19 82 GLY A N 1
ATOM 632 C CA . GLY A 1 82 ? 4.594 2.334 -18.766 1.00 90.19 82 GLY A CA 1
ATOM 633 C C . GLY A 1 82 ? 4.012 3.733 -18.586 1.00 90.19 82 GLY A C 1
ATOM 634 O O . GLY A 1 82 ? 3.227 3.944 -17.665 1.00 90.19 82 GLY A O 1
ATOM 635 N N . LYS A 1 83 ? 4.305 4.667 -19.499 1.00 90.62 83 LYS A N 1
ATOM 636 C CA . LYS A 1 83 ? 3.744 6.031 -19.474 1.00 90.62 83 LYS A CA 1
ATOM 637 C C . LYS A 1 83 ? 2.226 6.041 -19.666 1.00 90.62 83 LYS A C 1
ATOM 639 O O . LYS A 1 83 ? 1.523 6.754 -18.956 1.00 90.62 83 LYS A O 1
ATOM 644 N N . ARG A 1 84 ? 1.704 5.200 -20.567 1.00 92.44 84 ARG A N 1
ATOM 645 C CA . ARG A 1 84 ? 0.248 5.027 -20.743 1.00 92.44 84 ARG A CA 1
ATOM 646 C C . ARG A 1 84 ? -0.409 4.498 -19.473 1.00 92.44 84 ARG A C 1
ATOM 648 O O . ARG A 1 84 ? -1.468 4.970 -19.078 1.00 92.44 84 ARG A O 1
ATOM 655 N N . THR A 1 85 ? 0.248 3.549 -18.809 1.00 93.19 85 THR A N 1
ATOM 656 C CA . THR A 1 85 ? -0.221 3.015 -17.523 1.00 93.19 85 THR A CA 1
ATOM 657 C C . THR A 1 85 ? -0.189 4.099 -16.444 1.00 93.19 85 THR A C 1
ATOM 659 O O . THR A 1 85 ? -1.151 4.243 -15.696 1.00 93.19 85 THR A O 1
ATOM 662 N N . LEU A 1 86 ? 0.875 4.907 -16.400 1.00 94.50 86 LEU A N 1
ATOM 663 C CA . LEU A 1 86 ? 1.049 6.010 -15.452 1.00 94.50 86 LEU A CA 1
ATOM 664 C C . LEU A 1 86 ? -0.052 7.076 -15.556 1.00 94.50 86 LEU A C 1
ATOM 666 O O . LEU A 1 86 ? -0.339 7.735 -14.565 1.00 94.50 86 LEU A O 1
ATOM 670 N N . PHE A 1 87 ? -0.695 7.228 -16.715 1.00 95.00 87 PHE A N 1
ATOM 671 C CA . PHE A 1 87 ? -1.808 8.165 -16.878 1.00 95.00 87 PHE A CA 1
ATOM 672 C C . PHE A 1 87 ? -3.032 7.792 -16.025 1.00 95.00 87 PHE A C 1
ATOM 674 O O . PHE A 1 87 ? -3.703 8.667 -15.487 1.00 95.00 87 PHE A O 1
ATOM 681 N N . VAL A 1 88 ? -3.315 6.494 -15.872 1.00 96.25 88 VAL A N 1
ATOM 682 C CA . VAL A 1 88 ? -4.522 6.003 -15.179 1.00 96.25 88 VAL A CA 1
ATOM 683 C C . VAL A 1 88 ? -4.202 5.451 -13.791 1.00 96.25 88 VAL A C 1
ATOM 685 O O . VAL A 1 88 ? -5.018 5.551 -12.876 1.00 96.25 88 VAL A O 1
ATOM 688 N N . LEU A 1 89 ? -3.012 4.873 -13.610 1.00 96.88 89 LEU A N 1
ATOM 689 C CA . LEU A 1 89 ? -2.643 4.130 -12.407 1.00 96.88 89 LEU A CA 1
ATOM 690 C C . LEU A 1 89 ? -2.760 4.945 -11.103 1.00 96.88 89 LEU A C 1
ATOM 692 O O . LEU A 1 89 ? -3.344 4.411 -10.163 1.00 96.88 89 LEU A O 1
ATOM 696 N N . PRO A 1 90 ? -2.300 6.209 -11.004 1.00 96.06 90 PRO A N 1
ATOM 697 C CA . PRO A 1 90 ? -2.459 6.995 -9.779 1.00 96.06 90 PRO A CA 1
ATOM 698 C C . PRO A 1 90 ? -3.929 7.189 -9.391 1.00 96.06 90 PRO A C 1
ATOM 700 O O . PRO A 1 90 ? -4.293 7.015 -8.230 1.00 96.06 90 PRO A O 1
ATOM 703 N N . ALA A 1 91 ? -4.784 7.496 -10.371 1.00 97.06 91 ALA A N 1
ATOM 704 C CA . ALA A 1 91 ? -6.215 7.658 -10.146 1.00 97.06 91 ALA A CA 1
ATOM 705 C C . ALA A 1 91 ? -6.865 6.328 -9.739 1.00 97.06 91 ALA A C 1
ATOM 707 O O . ALA A 1 91 ? -7.634 6.291 -8.783 1.00 97.06 91 ALA A O 1
ATOM 708 N N . ALA A 1 92 ? -6.509 5.226 -10.404 1.00 97.31 92 ALA A N 1
ATOM 709 C CA . ALA A 1 92 ? -6.997 3.896 -10.053 1.00 97.31 92 ALA A CA 1
ATOM 710 C C . ALA A 1 92 ? -6.615 3.505 -8.615 1.00 97.31 92 ALA A C 1
ATOM 712 O O . ALA A 1 92 ? -7.474 3.062 -7.858 1.00 97.31 92 ALA A O 1
ATOM 713 N N . LEU A 1 93 ? -5.358 3.725 -8.211 1.00 97.06 93 LEU A N 1
ATOM 714 C CA . LEU A 1 93 ? -4.892 3.474 -6.843 1.00 97.06 93 LEU A CA 1
ATOM 715 C C . LEU A 1 93 ? -5.676 4.301 -5.824 1.00 97.06 93 LEU A C 1
ATOM 717 O O . LEU A 1 93 ? -6.103 3.767 -4.805 1.00 97.06 93 LEU A O 1
ATOM 721 N N . PHE A 1 94 ? -5.906 5.582 -6.112 1.00 95.94 94 PHE A N 1
ATOM 722 C CA . PHE A 1 94 ? -6.695 6.451 -5.246 1.00 95.94 94 PHE A CA 1
ATOM 723 C C . PHE A 1 94 ? -8.147 5.973 -5.109 1.00 95.94 94 PHE A C 1
ATOM 725 O O . PHE A 1 94 ? -8.649 5.861 -3.992 1.00 95.94 94 PHE A O 1
ATOM 732 N N . VAL A 1 95 ? -8.815 5.640 -6.219 1.00 97.75 95 VAL A N 1
ATOM 733 C CA . VAL A 1 95 ? -10.197 5.133 -6.198 1.00 97.75 95 VAL A CA 1
ATOM 734 C C . VAL A 1 95 ? -10.282 3.820 -5.425 1.00 97.75 95 VAL A C 1
ATOM 736 O O . VAL A 1 95 ? -11.173 3.662 -4.591 1.00 97.75 95 VAL A O 1
ATOM 739 N N . ILE A 1 96 ? -9.341 2.897 -5.642 1.00 96.25 96 ILE A N 1
ATOM 740 C CA . ILE A 1 96 ? -9.269 1.642 -4.885 1.00 96.25 96 ILE A CA 1
ATOM 741 C C . ILE A 1 96 ? -9.110 1.939 -3.391 1.00 96.25 96 ILE A C 1
ATOM 743 O O . ILE A 1 96 ? -9.850 1.386 -2.586 1.00 96.25 96 ILE A O 1
ATOM 747 N N . SER A 1 97 ? -8.220 2.854 -2.998 1.00 93.81 97 SER A N 1
ATOM 748 C CA . SER A 1 97 ? -8.072 3.239 -1.588 1.00 93.81 97 SER A CA 1
ATOM 749 C C . SER A 1 97 ? -9.363 3.802 -0.997 1.00 93.81 97 SER A C 1
ATOM 751 O O . SER A 1 97 ? -9.788 3.370 0.073 1.00 93.81 97 SER A O 1
ATOM 753 N N . MET A 1 98 ? -10.003 4.736 -1.701 1.00 95.50 98 MET A N 1
ATOM 754 C CA . MET A 1 98 ? -11.218 5.414 -1.242 1.00 95.50 98 MET A CA 1
ATOM 755 C C . MET A 1 98 ? -12.444 4.503 -1.186 1.00 95.50 98 MET A C 1
ATOM 757 O O . MET A 1 98 ? -13.398 4.824 -0.487 1.00 95.50 98 MET A O 1
ATOM 761 N N . THR A 1 99 ? -12.439 3.382 -1.903 1.00 96.56 99 THR A N 1
ATOM 762 C CA . THR A 1 99 ? -13.558 2.431 -1.925 1.00 96.56 99 THR A CA 1
ATOM 763 C C . THR A 1 99 ? -13.316 1.251 -0.994 1.00 96.56 99 THR A C 1
ATOM 765 O O . THR A 1 99 ? -14.175 0.925 -0.179 1.00 96.56 99 THR A O 1
ATOM 768 N N . VAL A 1 100 ? -12.132 0.642 -1.053 1.00 94.19 100 VAL A N 1
ATOM 769 C CA . VAL A 1 100 ? -11.803 -0.559 -0.279 1.00 94.19 100 VAL A CA 1
ATOM 770 C C . VAL A 1 100 ? -11.665 -0.245 1.207 1.00 94.19 100 VAL A C 1
ATOM 772 O O . VAL A 1 100 ? -12.159 -1.015 2.026 1.00 94.19 100 VAL A O 1
ATOM 775 N N . PHE A 1 101 ? -11.044 0.877 1.589 1.00 90.19 101 PHE A N 1
ATOM 776 C CA . PHE A 1 101 ? -10.848 1.177 3.010 1.00 90.19 101 PHE A CA 1
ATOM 777 C C . PHE A 1 101 ? -12.178 1.396 3.759 1.00 90.19 101 PHE A C 1
ATOM 779 O O . PHE A 1 101 ? -12.402 0.704 4.757 1.00 90.19 101 PHE A O 1
ATOM 786 N N . PRO A 1 102 ? -13.108 2.256 3.287 1.00 93.44 102 PRO A N 1
ATOM 787 C CA . PRO A 1 102 ? -14.416 2.390 3.926 1.00 93.44 102 PRO A CA 1
ATOM 788 C C . PRO A 1 102 ? -15.246 1.108 3.864 1.00 93.44 102 PRO A C 1
ATOM 790 O O . PRO A 1 102 ? -15.953 0.808 4.823 1.00 93.44 102 PRO A O 1
ATOM 793 N N . LEU A 1 103 ? -15.138 0.329 2.781 1.00 96.19 103 LEU A N 1
ATOM 794 C CA . LEU A 1 103 ? -15.829 -0.955 2.660 1.00 96.19 103 LEU A CA 1
ATOM 795 C C . LEU A 1 103 ? -15.381 -1.937 3.747 1.00 96.19 103 LEU A C 1
ATOM 797 O O . LEU A 1 103 ? -16.219 -2.484 4.457 1.00 96.19 103 LEU A O 1
ATOM 801 N N . LEU A 1 104 ? -14.070 -2.137 3.911 1.00 93.62 104 LEU A N 1
ATOM 802 C CA . LEU A 1 104 ? -13.529 -3.020 4.946 1.00 93.62 104 LEU A CA 1
ATOM 803 C C . LEU A 1 104 ? -13.911 -2.537 6.347 1.00 93.62 104 LEU A C 1
ATOM 805 O O . LEU A 1 104 ? -14.297 -3.343 7.188 1.00 93.62 104 LEU A O 1
ATOM 809 N N . PHE A 1 105 ? -13.857 -1.227 6.593 1.00 90.12 105 PHE A N 1
ATOM 810 C CA . PHE A 1 105 ? -14.292 -0.650 7.863 1.00 90.12 105 PHE A CA 1
ATOM 811 C C . PHE A 1 105 ? -15.781 -0.905 8.140 1.00 90.12 105 PHE A C 1
ATOM 813 O O . PHE A 1 105 ? -16.139 -1.325 9.242 1.00 90.12 105 PHE A O 1
ATOM 820 N N . GLY A 1 106 ? -16.637 -0.705 7.135 1.00 91.75 106 GLY A N 1
ATOM 821 C CA . GLY A 1 106 ? -18.067 -0.994 7.216 1.00 91.75 106 GLY A CA 1
ATOM 822 C C . GLY A 1 106 ? -18.340 -2.470 7.496 1.00 91.75 106 GLY A C 1
ATOM 823 O O . GLY A 1 106 ? -19.133 -2.778 8.380 1.00 91.75 106 GLY A O 1
ATOM 824 N N . LEU A 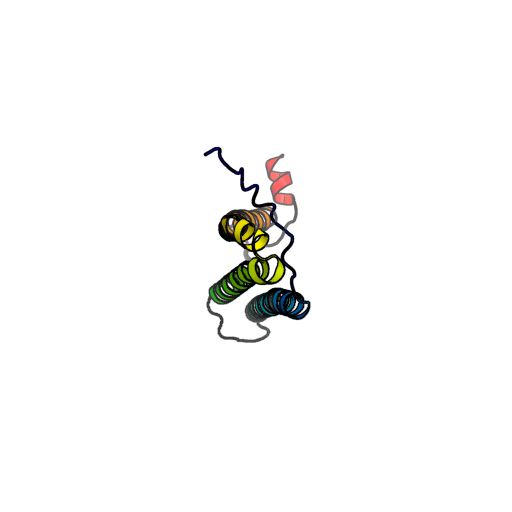1 107 ? -17.624 -3.378 6.826 1.00 93.25 107 LEU A N 1
ATOM 825 C CA . LEU A 1 107 ? -17.717 -4.819 7.076 1.00 93.25 107 LEU A CA 1
ATOM 826 C C . LEU A 1 107 ? -17.286 -5.183 8.503 1.00 93.25 107 LEU A C 1
ATOM 828 O O . LEU A 1 107 ? -17.981 -5.940 9.170 1.00 93.25 107 LEU A O 1
ATOM 832 N N . ILE A 1 108 ? -16.187 -4.613 9.010 1.00 90.62 108 ILE A N 1
ATOM 833 C CA . ILE A 1 108 ? -15.745 -4.846 10.395 1.00 90.62 108 ILE A CA 1
ATOM 834 C C . ILE A 1 108 ? -16.830 -4.420 11.389 1.00 90.62 108 ILE A C 1
ATOM 836 O O . ILE A 1 108 ? -17.083 -5.139 12.353 1.00 90.62 108 ILE A O 1
ATOM 840 N N . ILE A 1 109 ? -17.480 -3.271 11.173 1.00 89.06 109 ILE A N 1
ATOM 841 C CA . ILE A 1 109 ? -18.596 -2.832 12.024 1.00 89.06 109 ILE A CA 1
ATOM 842 C C . ILE A 1 109 ? -19.789 -3.776 11.883 1.00 89.06 109 ILE A C 1
ATOM 844 O O . ILE A 1 109 ? -20.358 -4.162 12.896 1.00 89.06 109 ILE A O 1
ATOM 848 N N . ALA A 1 110 ? -20.148 -4.158 10.658 1.00 91.00 110 ALA A N 1
ATOM 849 C CA . ALA A 1 110 ? -21.285 -5.031 10.391 1.00 91.00 110 ALA A CA 1
ATOM 850 C C . ALA A 1 110 ? -21.145 -6.404 11.064 1.00 91.00 110 ALA A C 1
ATOM 852 O O . ALA A 1 110 ? -22.146 -6.957 11.505 1.00 91.00 110 ALA A O 1
ATOM 853 N N . PHE A 1 111 ? -19.920 -6.920 11.202 1.00 93.56 111 PHE A N 1
ATOM 854 C CA . PHE A 1 111 ? -19.635 -8.184 11.893 1.00 93.56 111 PHE A CA 1
ATOM 855 C C . PHE A 1 111 ? -19.241 -8.024 13.373 1.00 93.56 111 PHE A C 1
ATOM 857 O O . PHE A 1 111 ? -18.718 -8.955 13.991 1.00 93.56 111 PHE A O 1
ATOM 864 N N . SER A 1 112 ? -19.438 -6.832 13.942 1.00 92.12 112 SER A N 1
ATOM 865 C CA . SER A 1 112 ? -19.203 -6.570 15.361 1.00 92.12 112 SER A CA 1
ATOM 866 C C . SER A 1 112 ? -20.480 -6.138 16.076 1.00 92.12 112 SER A C 1
ATOM 868 O O . SER A 1 112 ? -21.286 -5.391 15.531 1.00 92.12 112 SER A O 1
ATOM 870 N N . SER A 1 113 ? -20.647 -6.546 17.331 1.00 88.88 113 SER A N 1
ATOM 871 C CA . SER A 1 113 ? -21.822 -6.272 18.152 1.00 88.88 113 SER A CA 1
ATOM 872 C C . SER A 1 113 ? -22.116 -4.772 18.229 1.00 88.88 113 SER A C 1
ATOM 874 O O . SER A 1 113 ? -21.285 -3.995 18.713 1.00 88.88 113 SER A O 1
ATOM 876 N N . TRP A 1 114 ? -23.319 -4.369 17.818 1.00 80.69 114 TRP A N 1
ATOM 877 C CA . TRP A 1 114 ? -23.769 -2.973 17.857 1.00 80.69 114 TRP A CA 1
ATOM 878 C C . TRP A 1 114 ? -24.501 -2.636 19.166 1.00 80.69 114 TRP A C 1
ATOM 880 O O . TRP A 1 114 ? -25.587 -2.063 19.176 1.00 80.69 114 TRP A O 1
ATOM 890 N N . ASN A 1 115 ? -23.916 -3.027 20.302 1.00 82.75 115 ASN A N 1
ATOM 891 C CA . ASN A 1 115 ? -24.480 -2.766 21.623 1.00 82.75 115 ASN A CA 1
ATOM 892 C C . ASN A 1 115 ? -23.788 -1.561 22.278 1.00 82.75 115 ASN A C 1
ATOM 894 O O . ASN A 1 115 ? -22.741 -1.704 22.902 1.00 82.75 115 ASN A O 1
ATOM 898 N N . LEU A 1 116 ? -24.397 -0.374 22.184 1.00 77.69 116 LEU A N 1
ATOM 899 C CA . LEU A 1 116 ? -23.878 0.856 22.808 1.00 77.69 116 LEU A CA 1
ATOM 900 C C . LEU A 1 116 ? -23.822 0.794 24.345 1.00 77.69 116 LEU A C 1
ATOM 902 O O . LEU A 1 116 ? -23.147 1.611 24.962 1.00 77.69 116 LEU A O 1
ATOM 906 N N . SER A 1 117 ? -24.521 -0.167 24.956 1.00 80.69 117 SER A N 1
ATOM 907 C CA . SER A 1 117 ? -24.527 -0.402 26.403 1.00 80.69 117 SER A CA 1
ATOM 908 C C . SER A 1 117 ? -23.563 -1.507 26.856 1.00 80.69 117 SER A C 1
ATOM 910 O O . SER A 1 117 ? -23.552 -1.854 28.035 1.00 80.69 117 SER A O 1
ATOM 912 N N . SER A 1 118 ? -22.751 -2.079 25.956 1.00 77.94 118 SER A N 1
ATOM 913 C CA . SER A 1 118 ? -21.798 -3.133 26.324 1.00 77.94 118 SER A CA 1
ATOM 914 C C . SER A 1 118 ? -20.712 -2.596 27.261 1.00 77.94 118 SER A C 1
ATOM 916 O O . SER A 1 118 ? -20.008 -1.650 26.902 1.00 77.94 118 SER A O 1
ATOM 918 N N . ALA A 1 119 ? -20.517 -3.245 28.410 1.00 79.94 119 ALA A N 1
ATOM 919 C CA . ALA A 1 119 ? -19.436 -2.906 29.338 1.00 79.94 119 ALA A CA 1
ATOM 920 C C . ALA A 1 119 ? -18.040 -3.172 28.738 1.00 79.94 119 ALA A C 1
ATOM 922 O O . ALA A 1 119 ? -17.119 -2.390 28.955 1.00 79.94 119 ALA A O 1
ATOM 923 N N . ASP A 1 120 ? -17.912 -4.222 27.921 1.00 83.25 120 ASP A N 1
ATOM 924 C CA . ASP A 1 120 ? -16.638 -4.674 27.337 1.00 83.25 120 ASP A CA 1
ATOM 925 C C . ASP A 1 120 ? -16.336 -4.063 25.954 1.00 83.25 120 ASP A C 1
ATOM 927 O O . ASP A 1 120 ? -15.394 -4.468 25.269 1.00 83.25 120 ASP A O 1
ATOM 931 N N . GLY A 1 121 ? -17.145 -3.093 25.517 1.00 81.56 121 GLY A N 1
ATOM 932 C CA . GLY A 1 121 ? -17.032 -2.453 24.207 1.00 81.56 121 GLY A CA 1
ATOM 933 C C . GLY A 1 121 ? -17.434 -3.344 23.023 1.00 81.56 121 GLY A C 1
ATOM 934 O O . GLY A 1 121 ? -18.088 -4.376 23.156 1.00 81.56 121 GLY A O 1
ATOM 935 N N . ARG A 1 122 ? -17.047 -2.911 21.818 1.00 83.50 122 ARG A N 1
ATOM 936 C CA . ARG A 1 122 ? -17.388 -3.581 20.556 1.00 83.50 122 ARG A CA 1
ATOM 937 C C . ARG A 1 122 ? -16.663 -4.928 20.434 1.00 83.50 122 ARG A C 1
ATOM 939 O O . ARG A 1 122 ? -15.441 -4.946 20.317 1.00 83.50 122 ARG A O 1
ATOM 946 N N . GLN A 1 123 ? -17.422 -6.019 20.360 1.00 88.12 123 GLN A N 1
ATOM 947 C CA . GLN A 1 123 ? -16.920 -7.388 20.203 1.00 88.12 123 GLN A CA 1
ATOM 948 C C . GLN A 1 123 ? -17.280 -7.944 18.823 1.00 88.12 123 GLN A C 1
ATOM 950 O O . GLN A 1 123 ? -18.303 -7.575 18.259 1.00 88.12 123 GLN A O 1
ATOM 955 N N . PHE A 1 124 ? -16.464 -8.832 18.258 1.00 90.38 124 PHE A N 1
ATOM 956 C CA . PHE A 1 124 ? -16.821 -9.522 17.014 1.00 90.38 124 PHE A CA 1
ATOM 957 C C . PHE A 1 124 ? -17.926 -10.551 17.291 1.00 90.38 124 PHE A C 1
ATOM 959 O O . PHE A 1 124 ? -17.749 -11.412 18.150 1.00 90.38 124 PHE A O 1
ATOM 966 N N . ASN A 1 125 ? -19.044 -10.480 16.569 1.00 91.38 125 ASN A N 1
ATOM 967 C CA . ASN A 1 125 ? -20.186 -11.393 16.718 1.00 91.38 125 ASN A CA 1
ATOM 968 C C . ASN A 1 125 ? -20.564 -12.094 15.402 1.00 91.38 125 ASN A C 1
ATOM 970 O O . ASN A 1 125 ? -21.661 -12.624 15.259 1.00 91.38 125 ASN A O 1
ATOM 974 N N . GLY A 1 126 ? -19.663 -12.104 14.416 1.00 92.19 126 GLY A N 1
ATOM 975 C CA . GLY A 1 126 ? -19.901 -12.795 13.153 1.00 92.19 126 GLY A CA 1
ATOM 976 C C . GLY A 1 126 ? -21.120 -12.235 12.422 1.00 92.19 126 GLY A C 1
ATOM 977 O O . GLY A 1 126 ? -21.239 -11.028 12.252 1.00 92.19 126 GLY A O 1
ATOM 978 N N . VAL A 1 127 ? -22.017 -13.108 11.959 1.00 93.25 127 VAL A N 1
ATOM 979 C CA . VAL A 1 127 ? -23.181 -12.730 11.136 1.00 93.25 127 VAL A CA 1
ATOM 980 C C . VAL A 1 127 ? -24.446 -12.441 11.950 1.00 93.25 127 VAL A C 1
ATOM 982 O O . VAL A 1 127 ? -25.493 -12.211 11.352 1.00 93.25 127 VAL A O 1
ATOM 985 N N . ASP A 1 128 ? -24.376 -12.419 13.282 1.00 91.12 128 ASP A N 1
ATOM 986 C CA . ASP A 1 128 ? -25.554 -12.258 14.149 1.00 91.12 128 ASP A CA 1
ATOM 987 C C . ASP A 1 128 ? -26.344 -10.984 13.823 1.00 91.12 128 ASP A C 1
ATOM 989 O O . ASP A 1 128 ? -27.568 -11.016 13.710 1.00 91.12 128 ASP A O 1
ATOM 993 N N . ASN A 1 129 ? -25.643 -9.873 13.572 1.00 90.88 129 ASN A N 1
ATOM 994 C CA . ASN A 1 129 ? -26.278 -8.615 13.173 1.00 90.88 129 ASN A CA 1
ATOM 995 C C . ASN A 1 129 ? -27.033 -8.742 11.841 1.00 90.88 129 ASN A C 1
ATOM 997 O O . ASN A 1 129 ? -28.077 -8.125 11.665 1.00 90.88 129 ASN A O 1
ATOM 1001 N N . LEU A 1 130 ? -26.510 -9.532 10.896 1.00 89.75 130 LEU A N 1
ATOM 1002 C CA . LEU A 1 130 ? -27.173 -9.778 9.617 1.00 89.75 130 LEU A CA 1
ATOM 1003 C C . LEU A 1 130 ? -28.446 -10.592 9.837 1.00 89.75 130 LEU A C 1
ATOM 1005 O O . LEU A 1 130 ? -29.500 -10.193 9.358 1.00 89.75 130 LEU A O 1
ATOM 1009 N N . VAL A 1 131 ? -28.370 -11.683 10.603 1.00 91.56 131 VAL A N 1
ATOM 1010 C CA . VAL A 1 131 ? -29.543 -12.508 10.938 1.00 91.56 131 VAL A CA 1
ATOM 1011 C C . VAL A 1 131 ? -30.631 -11.658 11.596 1.00 91.56 131 VAL A C 1
ATOM 1013 O O . VAL A 1 131 ? -31.773 -11.696 11.152 1.00 91.56 131 VAL A O 1
ATOM 1016 N N . GLN A 1 132 ? -30.263 -10.808 12.558 1.00 89.06 132 GLN A N 1
ATOM 1017 C CA . GLN A 1 132 ? -31.189 -9.899 13.237 1.00 89.06 132 GLN A CA 1
ATOM 1018 C C . GLN A 1 132 ? -31.886 -8.911 12.285 1.00 89.06 132 GLN A C 1
ATOM 1020 O O . GLN A 1 132 ? -33.023 -8.518 12.529 1.00 89.06 132 GLN A O 1
ATOM 1025 N N . MET A 1 133 ? -31.239 -8.497 11.190 1.00 88.56 133 MET A N 1
ATOM 1026 C CA . MET A 1 133 ? -31.892 -7.651 10.183 1.00 88.56 133 MET A CA 1
ATOM 1027 C C . MET A 1 133 ? -32.979 -8.397 9.396 1.00 88.56 133 MET A C 1
ATOM 1029 O O . MET A 1 133 ? -33.878 -7.753 8.854 1.00 88.56 133 MET A O 1
ATOM 1033 N N . TRP A 1 134 ? -32.895 -9.727 9.314 1.00 90.00 134 TRP A N 1
ATOM 1034 C CA . TRP A 1 134 ? -33.849 -10.576 8.597 1.00 90.00 134 TRP A CA 1
ATOM 1035 C C . TRP A 1 134 ? -34.953 -11.178 9.483 1.00 90.00 134 TRP A C 1
ATOM 1037 O O . TRP A 1 134 ? -35.952 -11.635 8.921 1.00 90.00 134 TRP A O 1
ATOM 1047 N N . GLY A 1 135 ? -34.819 -11.160 10.815 1.00 73.19 135 GLY A N 1
ATOM 1048 C CA . GLY A 1 135 ? -35.841 -11.639 11.759 1.00 73.19 135 GLY A CA 1
ATOM 1049 C C . GLY A 1 135 ? -35.283 -12.005 13.124 1.00 73.19 135 GLY A C 1
ATOM 1050 O O . GLY A 1 135 ? -34.732 -13.121 13.234 1.00 73.19 135 GLY A O 1
#

Sequence (135 aa):
MSGSDQLHVVTNDEISDGRRLMGRALVWGSAGLMALVALAQVAQQMGWQGFGFQTWRPTLYAYCLWATCLCWAQVITRGEQGKRTLFVLPAALFVISMTVFPLLFGLIIAFSSWNLSSADGRQFNGVDNLVQMWG

Radius of gyration: 22.86 Å; chains: 1; bounding box: 55×28×80 Å

Foldseek 3Di:
DDDPPPPVVVDFPPQDPVLLVQLVCLLVVLVVVLVVQVVVVVCVVVVNDCPPPPDCVSSVVSVVSNLVSNLVSLCSNGPPVSVVCNVCSVVVSVVCCVPVVVVVVVVQQCQWDPDPPDPVPIGGNGNVSVVVVVD

Secondary structure (DSSP, 8-state):
----------------HHHHHHHHHHHHHHHHHHHHHHHHHHHHHTTS------SSHHHHHHHHHHHHHHHHHHHHHHHHHHHHHHHHHHHHHHHHHHHHHHHHHHHHHHTB---TT-TT---B-TTHHHHHHH-

pLDDT: mean 89.03, std 12.27, range [43.94, 98.5]